Protein AF-A0A532B6G6-F1 (afdb_monomer)

pLDDT: mean 81.28, std 18.42, range [38.75, 97.19]

Secondary structure (DSSP, 8-state):
-HHHHH---HHHHHHHHHTTSS--EEETTTEEE--GGGEETTEEPTTHHHHHHH---HHHHHHHHTS--GGGTT--HHHHHHTT-HHHHHHHHHHHHHHHHHTTS----SSSSSSS--------------

Sequence (130 aa):
FLQENLGISRSTLHRWQRSGTVVALRTGGRKHVFPLAQFIDGRPAPGIKEVSSAMPDPRRAWSWLIGPAPGLAGRIPIEMLKQDLVAEVVLAAQNAAMAKLARFSPPTLEVYSKKEHVKGMRSDSDQFSG

Solvent-accessible surface area (backbone atoms only — not comparable to full-atom values): 7915 Å² total; per-residue (Å²): 105,61,47,80,78,44,68,39,48,71,68,55,53,54,52,34,44,75,67,35,40,43,67,57,40,79,44,91,84,92,46,72,45,67,68,68,82,51,47,54,99,58,36,59,35,60,52,38,34,59,33,34,67,49,31,76,52,44,67,59,35,50,55,50,33,76,26,66,30,77,79,55,83,50,40,40,40,46,62,36,22,71,69,68,43,30,70,63,46,39,52,34,37,43,52,57,42,50,56,52,53,55,75,75,44,81,86,86,71,77,82,84,77,83,78,87,84,88,84,84,87,82,90,82,88,82,81,90,85,135

Radius of gyration: 26.45 Å; Cα contacts (8 Å, |Δi|>4): 129; chains: 1; bounding box: 94×34×60 Å

Foldseek 3Di:
DLCVPQVQDPVNVVVCVVLQLFQWDDDPDPDTDGDPLQDDSNGGQPQSSLLCVLPVPSVVSVCQQQFQQVQLVGDRNSVCSVVVVNVSSSVSSNVVSVVVVPVVDDDPPPPPPPDDDDDDDDDDDDDDDD

Mean predicted aligned error: 11.4 Å

Nearest PDB structures (foldseek):
  2kfs-assembly1_A  TM=7.631E-01  e=1.686E-02  Mycobacterium tuberculosis H37Rv
  8gug-assembly1_B-2  TM=4.622E-01  e=4.863E-01  Vibrio parahaemolyticus RIMD 2210633
  6fkg-assembly1_C  TM=4.767E-01  e=1.740E+00  Mycobacterium tuberculosis H37Rv

Structure (mmCIF, N/CA/C/O backbone):
data_AF-A0A532B6G6-F1
#
_entry.id   AF-A0A532B6G6-F1
#
loop_
_atom_site.group_PDB
_atom_site.id
_atom_site.type_symbol
_atom_site.label_atom_id
_atom_site.label_alt_id
_atom_site.label_comp_id
_atom_site.label_asym_id
_atom_site.label_entity_id
_atom_site.label_seq_id
_atom_site.pdbx_PDB_ins_code
_atom_site.Cartn_x
_atom_site.Cartn_y
_atom_site.Cartn_z
_atom_site.occupancy
_atom_site.B_iso_or_equiv
_atom_site.auth_seq_id
_atom_site.auth_comp_id
_atom_site.auth_asym_id
_atom_site.auth_atom_id
_atom_site.pdbx_PDB_model_num
ATOM 1 N N . PHE A 1 1 ? -19.389 6.101 7.056 1.00 62.34 1 PHE A N 1
ATOM 2 C CA . PHE A 1 1 ? -18.966 5.214 5.951 1.00 62.34 1 PHE A CA 1
ATOM 3 C C . PHE A 1 1 ? -17.883 4.198 6.345 1.00 62.34 1 PHE A C 1
ATOM 5 O O . PHE A 1 1 ? -18.226 3.043 6.510 1.00 62.34 1 PHE A O 1
ATOM 12 N N . LEU A 1 2 ? -16.596 4.554 6.532 1.00 72.38 2 LEU A N 1
ATOM 13 C CA . LEU A 1 2 ? -15.536 3.552 6.829 1.00 72.38 2 LEU A CA 1
ATOM 14 C C . LEU A 1 2 ? -15.730 2.804 8.160 1.00 72.38 2 LEU A C 1
ATOM 16 O O . LEU A 1 2 ? -15.518 1.598 8.229 1.00 72.38 2 LEU A O 1
ATOM 20 N N . GLN A 1 3 ? -16.163 3.517 9.200 1.00 71.94 3 GLN A N 1
ATOM 21 C CA . GLN A 1 3 ? -16.445 2.925 10.508 1.00 71.94 3 GLN A CA 1
ATOM 22 C C . GLN A 1 3 ? -17.675 2.006 10.478 1.00 71.94 3 GLN A C 1
ATOM 24 O O . GLN A 1 3 ? -17.662 0.962 11.113 1.00 71.94 3 GLN A O 1
ATOM 29 N N . GLU A 1 4 ? -18.708 2.379 9.724 1.00 62.22 4 GLU A N 1
ATOM 30 C CA . GLU A 1 4 ? -19.972 1.632 9.638 1.00 62.22 4 GLU A CA 1
ATOM 31 C C . GLU A 1 4 ? -19.854 0.393 8.741 1.00 62.22 4 GLU A C 1
ATOM 33 O O . GLU A 1 4 ? -20.433 -0.634 9.061 1.00 62.22 4 GLU A O 1
ATOM 38 N N . ASN A 1 5 ? -19.078 0.467 7.651 1.00 69.44 5 ASN A N 1
ATOM 39 C CA . ASN A 1 5 ? -19.015 -0.602 6.646 1.00 69.44 5 ASN A CA 1
ATOM 40 C C . ASN A 1 5 ? -17.816 -1.544 6.803 1.00 69.44 5 ASN A C 1
ATOM 42 O O . ASN A 1 5 ? -17.884 -2.685 6.368 1.00 69.44 5 ASN A O 1
ATOM 46 N N . LEU A 1 6 ? -16.704 -1.072 7.377 1.00 75.88 6 LEU A N 1
ATOM 47 C CA . LEU A 1 6 ? -15.468 -1.857 7.510 1.00 75.88 6 LEU A CA 1
ATOM 48 C C . LEU A 1 6 ? -14.997 -1.990 8.966 1.00 75.88 6 LEU A C 1
ATOM 50 O O . LEU A 1 6 ? -13.925 -2.536 9.212 1.00 75.88 6 LEU A O 1
ATOM 54 N N . GLY A 1 7 ? -15.737 -1.440 9.936 1.00 82.31 7 GLY A N 1
ATOM 55 C CA . GLY A 1 7 ? -15.345 -1.458 11.350 1.00 82.31 7 GLY A CA 1
ATOM 56 C C . GLY A 1 7 ? -14.078 -0.650 11.666 1.00 82.31 7 GLY A C 1
ATOM 57 O O . GLY A 1 7 ? -13.507 -0.785 12.748 1.00 82.31 7 GLY A O 1
ATOM 58 N N . ILE A 1 8 ? -13.607 0.200 10.744 1.00 85.56 8 ILE A N 1
ATOM 59 C CA . ILE A 1 8 ? -12.348 0.934 10.914 1.00 85.56 8 ILE A CA 1
ATOM 60 C C . ILE A 1 8 ? -12.612 2.250 11.646 1.00 85.56 8 ILE A C 1
ATOM 62 O O . ILE A 1 8 ? -13.216 3.180 11.105 1.00 85.56 8 ILE A O 1
ATOM 66 N N . SER A 1 9 ? -12.107 2.357 12.875 1.00 86.81 9 SER A N 1
ATOM 67 C CA . SER A 1 9 ? -12.206 3.594 13.650 1.00 86.81 9 SER A CA 1
ATOM 68 C C . SER A 1 9 ? -11.392 4.741 13.030 1.00 86.81 9 SER A C 1
ATOM 70 O O . SER A 1 9 ? -10.359 4.547 12.378 1.00 86.81 9 SER A O 1
ATOM 72 N N . ARG A 1 10 ? -11.810 5.983 13.300 1.00 86.12 10 ARG A N 1
ATOM 73 C CA . ARG A 1 10 ? -11.091 7.182 12.844 1.00 86.12 10 ARG A CA 1
ATOM 74 C C . ARG A 1 10 ? -9.674 7.283 13.422 1.00 86.12 10 ARG A C 1
ATOM 76 O O . ARG A 1 10 ? -8.768 7.729 12.721 1.00 86.12 10 ARG A O 1
ATOM 83 N N . SER A 1 11 ? -9.467 6.884 14.677 1.00 88.62 11 SER A N 1
ATOM 84 C CA . SER A 1 11 ? -8.139 6.886 15.307 1.00 88.62 11 SER A CA 1
ATOM 85 C C . SER A 1 11 ? -7.207 5.863 14.651 1.00 88.62 11 SER A C 1
ATOM 87 O O . SER A 1 11 ? -6.035 6.171 14.429 1.00 88.62 11 SER A O 1
ATOM 89 N N . THR A 1 12 ? -7.737 4.702 14.248 1.00 91.69 12 THR A N 1
ATOM 90 C CA . THR A 1 12 ? -7.005 3.691 13.472 1.00 91.69 12 THR A CA 1
ATOM 91 C C . THR A 1 12 ? -6.553 4.246 12.120 1.00 91.69 12 THR A C 1
ATOM 93 O O . THR A 1 12 ? -5.370 4.154 11.799 1.00 91.69 12 THR A O 1
ATOM 96 N N . LEU A 1 13 ? -7.449 4.900 11.367 1.00 90.19 13 LEU A N 1
ATOM 97 C CA . LEU A 1 13 ? -7.100 5.531 10.083 1.00 90.19 13 LEU A CA 1
ATOM 98 C C . LEU A 1 13 ? -5.997 6.582 10.238 1.00 90.19 13 LEU A C 1
ATOM 100 O O . LEU A 1 13 ? -5.030 6.578 9.482 1.00 90.19 13 LEU A O 1
ATOM 104 N N . HIS A 1 14 ? -6.097 7.450 11.249 1.00 89.69 14 HIS A N 1
ATOM 105 C CA . HIS A 1 14 ? -5.066 8.459 11.526 1.00 89.69 14 HIS A CA 1
ATOM 106 C C . HIS A 1 14 ? -3.722 7.847 11.919 1.00 89.69 14 HIS A C 1
ATOM 108 O O . HIS A 1 14 ? -2.671 8.378 11.556 1.00 89.69 14 HIS A O 1
ATOM 114 N N . ARG A 1 15 ? -3.731 6.741 12.671 1.00 93.19 15 ARG A N 1
ATOM 115 C CA . ARG A 1 15 ? -2.509 6.001 13.007 1.00 93.19 15 ARG A CA 1
ATOM 116 C C . ARG A 1 15 ? -1.868 5.426 11.746 1.00 93.19 15 ARG A C 1
ATOM 118 O O . ARG A 1 15 ? -0.678 5.642 11.541 1.00 93.19 15 ARG A O 1
ATOM 125 N N . TRP A 1 16 ? -2.647 4.752 10.903 1.00 94.12 16 TRP A N 1
ATOM 126 C CA . TRP A 1 16 ? -2.146 4.172 9.656 1.00 94.12 16 TRP A CA 1
ATOM 127 C C . TRP A 1 16 ? -1.670 5.225 8.660 1.00 94.12 16 TRP A C 1
ATOM 129 O O . TRP A 1 16 ? -0.674 5.006 7.977 1.00 94.12 16 TRP A O 1
ATOM 139 N N . GLN A 1 17 ? -2.334 6.381 8.599 1.00 92.12 17 GLN A N 1
ATOM 140 C CA . GLN A 1 17 ? -1.891 7.496 7.766 1.00 92.12 17 GLN A CA 1
ATOM 141 C C . GLN A 1 17 ? -0.506 7.976 8.200 1.00 92.12 17 GLN A C 1
ATOM 143 O O . GLN A 1 17 ? 0.380 8.139 7.367 1.00 92.12 17 GLN A O 1
ATOM 148 N N . ARG A 1 18 ? -0.300 8.177 9.510 1.00 90.81 18 ARG A N 1
ATOM 149 C CA . ARG A 1 18 ? 0.993 8.621 10.050 1.00 90.81 18 ARG A CA 1
ATOM 150 C C . ARG A 1 18 ? 2.116 7.612 9.819 1.00 90.81 18 ARG A C 1
ATOM 152 O O . ARG A 1 18 ? 3.260 8.026 9.692 1.00 90.81 18 ARG A O 1
ATOM 159 N N . SER A 1 19 ? 1.807 6.318 9.753 1.00 90.06 19 SER A N 1
ATOM 160 C CA . SER A 1 19 ? 2.789 5.269 9.452 1.00 90.06 19 SER A CA 1
ATOM 161 C C . SER A 1 19 ? 2.965 4.979 7.957 1.00 90.06 19 SER A C 1
ATOM 163 O O . SER A 1 19 ? 3.744 4.089 7.616 1.00 90.06 19 SER A O 1
ATOM 165 N N . GLY A 1 20 ? 2.238 5.679 7.076 1.00 90.00 20 GLY A N 1
ATOM 166 C CA . GLY A 1 20 ? 2.252 5.453 5.626 1.00 90.00 20 GLY A CA 1
ATOM 167 C C . GLY A 1 20 ? 1.599 4.140 5.187 1.00 90.00 20 GLY A C 1
ATOM 168 O O . GLY A 1 20 ? 1.736 3.741 4.041 1.00 90.00 20 GLY A O 1
ATOM 169 N N . THR A 1 21 ? 0.896 3.445 6.084 1.00 94.00 21 THR A N 1
ATOM 170 C CA . THR A 1 21 ? 0.282 2.132 5.811 1.00 94.00 21 THR A CA 1
ATOM 171 C C . THR A 1 21 ? -1.027 2.254 5.028 1.00 94.00 21 THR A C 1
ATOM 173 O O . THR A 1 21 ? -1.542 1.263 4.530 1.00 94.00 21 THR A O 1
ATOM 176 N N . VAL A 1 22 ? -1.560 3.470 4.904 1.00 94.56 22 VAL A N 1
ATOM 177 C CA . VAL A 1 22 ? -2.685 3.804 4.027 1.00 94.56 22 VAL A CA 1
ATOM 178 C C . VAL A 1 22 ? -2.366 5.063 3.239 1.00 94.56 22 VAL A C 1
ATOM 180 O O . VAL A 1 22 ? -1.723 5.987 3.742 1.00 94.56 22 VAL A O 1
ATOM 183 N N . VAL A 1 23 ? -2.895 5.135 2.026 1.00 93.31 23 VAL A N 1
ATOM 184 C CA . VAL A 1 23 ? -2.884 6.339 1.208 1.00 93.31 23 VAL A CA 1
ATOM 185 C C . VAL A 1 23 ? -4.087 7.202 1.580 1.00 93.31 23 VAL A C 1
ATOM 187 O O . VAL A 1 23 ? -5.244 6.787 1.462 1.00 93.31 23 VAL A O 1
ATOM 190 N N . ALA A 1 24 ? -3.803 8.426 2.022 1.00 93.12 24 ALA A N 1
ATOM 191 C CA . ALA A 1 24 ? -4.799 9.445 2.327 1.00 93.12 24 ALA A CA 1
ATOM 192 C C . ALA A 1 24 ? -4.717 10.568 1.290 1.00 93.12 24 ALA A C 1
ATOM 194 O O . ALA A 1 24 ? -3.681 11.214 1.133 1.00 93.12 24 ALA A O 1
ATOM 195 N N . LEU A 1 25 ? -5.821 10.825 0.593 1.00 91.94 25 LEU A N 1
ATOM 196 C CA . LEU A 1 25 ? -5.900 11.884 -0.406 1.00 91.94 25 LEU A CA 1
ATOM 197 C C . LEU A 1 25 ? -6.489 13.142 0.214 1.00 91.94 25 LEU A C 1
ATOM 199 O O . LEU A 1 25 ? -7.489 13.090 0.931 1.00 91.94 25 LEU A O 1
ATOM 203 N N . ARG A 1 26 ? -5.902 14.294 -0.097 1.00 89.06 26 ARG A N 1
ATOM 204 C CA . ARG A 1 26 ? -6.484 15.584 0.272 1.00 89.06 26 ARG A CA 1
ATOM 205 C C . ARG A 1 26 ? -7.652 15.881 -0.662 1.00 89.06 26 ARG A C 1
ATOM 207 O O . ARG A 1 26 ? -7.477 15.922 -1.877 1.00 89.06 26 ARG A O 1
ATOM 214 N N . THR A 1 27 ? -8.825 16.113 -0.089 1.00 82.06 27 THR A N 1
ATOM 215 C CA . THR A 1 27 ? -9.941 16.762 -0.786 1.00 82.06 27 THR A CA 1
ATOM 216 C C . THR A 1 27 ? -10.012 18.198 -0.277 1.00 82.06 27 THR A C 1
ATOM 218 O O . THR A 1 27 ? -9.735 18.412 0.903 1.00 82.06 27 THR A O 1
ATOM 221 N N . GLY A 1 28 ? -10.273 19.169 -1.160 1.00 73.31 28 GLY A N 1
ATOM 222 C CA . GLY A 1 28 ? -10.091 20.615 -0.939 1.00 73.31 28 GLY A CA 1
ATOM 223 C C . GLY A 1 28 ? -10.171 21.090 0.525 1.00 73.31 28 GLY A C 1
ATOM 224 O O . GLY A 1 28 ? -11.109 20.776 1.259 1.00 73.31 28 GLY A O 1
ATOM 225 N N . GLY A 1 29 ? -9.160 21.847 0.964 1.00 79.88 29 GLY A N 1
ATOM 226 C CA . GLY A 1 29 ? -9.007 22.294 2.353 1.00 79.88 29 GLY A CA 1
ATOM 227 C C . GLY A 1 29 ? -8.164 21.348 3.226 1.00 79.88 29 GLY A C 1
ATOM 228 O O . GLY A 1 29 ? -7.084 20.897 2.829 1.00 79.88 29 GLY A O 1
ATOM 229 N N . ARG A 1 30 ? -8.626 21.101 4.464 1.00 76.38 30 ARG A N 1
ATOM 230 C CA . ARG A 1 30 ? -7.947 20.276 5.495 1.00 76.38 30 ARG A CA 1
ATOM 231 C C . ARG A 1 30 ? -8.461 18.828 5.583 1.00 76.38 30 ARG A C 1
ATOM 233 O O . ARG A 1 30 ? -7.986 18.062 6.421 1.00 76.38 30 ARG A O 1
ATOM 240 N N . LYS A 1 31 ? -9.447 18.446 4.766 1.00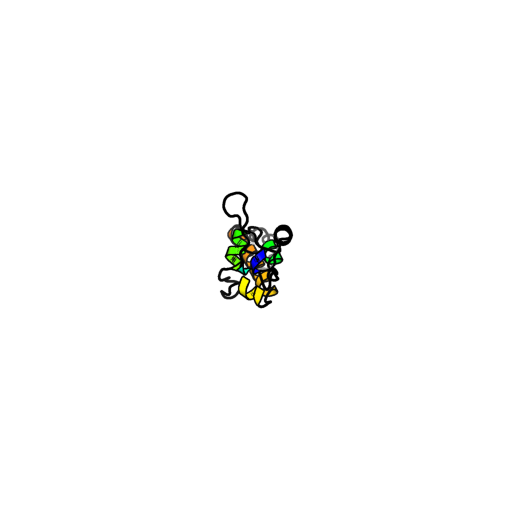 85.69 31 LYS A N 1
ATOM 241 C CA . LYS A 1 31 ? -10.080 17.122 4.838 1.00 85.69 31 LYS A CA 1
ATOM 242 C C . LYS A 1 31 ? -9.268 16.086 4.056 1.00 85.69 31 LYS A C 1
ATOM 244 O O . LYS A 1 31 ? -8.791 16.347 2.955 1.00 85.69 31 LYS A O 1
ATOM 249 N N . HIS A 1 32 ? -9.145 14.896 4.634 1.00 86.00 32 HIS A N 1
ATOM 250 C CA . HIS A 1 32 ? -8.571 13.731 3.968 1.00 86.00 32 HIS A CA 1
ATOM 251 C C . HIS A 1 32 ? -9.668 12.709 3.692 1.00 86.00 32 HIS A C 1
ATOM 253 O O . HIS A 1 32 ? -10.571 12.527 4.512 1.00 86.00 32 HIS A O 1
ATOM 259 N N . VAL A 1 33 ? -9.565 12.044 2.548 1.00 89.62 33 VAL A N 1
ATOM 260 C CA . VAL A 1 33 ? -10.365 10.873 2.195 1.00 89.62 33 VAL A CA 1
ATOM 261 C C . VAL A 1 33 ? -9.446 9.666 2.068 1.00 89.62 33 VAL A C 1
ATOM 263 O O . VAL A 1 33 ? -8.303 9.787 1.625 1.00 89.62 33 VAL A O 1
ATOM 266 N N . PHE A 1 34 ? -9.953 8.504 2.463 1.00 91.38 34 PHE A N 1
ATOM 267 C CA . PHE A 1 34 ? -9.240 7.235 2.384 1.00 91.38 34 PHE A CA 1
ATOM 268 C C . PHE A 1 34 ? -9.944 6.374 1.338 1.00 91.38 34 PHE A C 1
ATOM 270 O O . PHE A 1 34 ? -11.079 5.953 1.576 1.00 91.38 34 PHE A O 1
ATOM 277 N N . PRO A 1 35 ? -9.330 6.156 0.166 1.00 92.19 35 PRO A N 1
ATOM 278 C CA . PRO A 1 35 ? -9.930 5.321 -0.863 1.00 92.19 35 PRO A CA 1
ATOM 279 C C . PRO A 1 35 ? -10.188 3.894 -0.373 1.00 92.19 35 PRO A C 1
ATOM 281 O O . PRO A 1 35 ? -9.323 3.298 0.261 1.00 92.19 35 PRO A O 1
ATOM 284 N N . LEU A 1 36 ? -11.364 3.344 -0.682 1.00 91.69 36 LEU A N 1
ATOM 285 C CA . LEU A 1 36 ? -11.811 2.049 -0.153 1.00 91.69 36 LEU A CA 1
ATOM 286 C C . LEU A 1 36 ? -11.045 0.857 -0.724 1.00 91.69 36 LEU A C 1
ATOM 288 O O . LEU A 1 36 ? -10.804 -0.107 -0.009 1.00 91.69 36 LEU A O 1
ATOM 292 N N . ALA A 1 37 ? -10.627 0.934 -1.989 1.00 91.81 37 ALA A N 1
ATOM 293 C CA . ALA A 1 37 ? -10.007 -0.190 -2.691 1.00 91.81 37 ALA A CA 1
ATOM 294 C C . ALA A 1 37 ? -8.669 -0.647 -2.082 1.00 91.81 37 ALA A C 1
ATOM 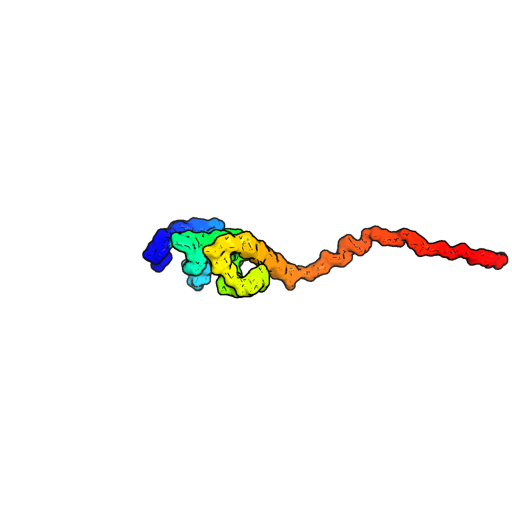296 O O . ALA A 1 37 ? -8.181 -1.715 -2.431 1.00 91.81 37 ALA A O 1
ATOM 297 N N . GLN A 1 38 ? -8.091 0.142 -1.172 1.00 93.81 38 GLN A N 1
ATOM 298 C CA . GLN A 1 38 ? -6.854 -0.187 -0.469 1.00 93.81 38 GLN A CA 1
ATOM 299 C C . GLN A 1 38 ? -7.056 -1.101 0.744 1.00 93.81 38 GLN A C 1
ATOM 301 O O . GLN A 1 38 ? -6.072 -1.458 1.381 1.00 93.81 38 GLN A O 1
ATOM 306 N N . PHE A 1 39 ? -8.302 -1.424 1.100 1.00 93.19 39 PHE A N 1
ATOM 307 C CA . PHE A 1 39 ? -8.620 -2.257 2.253 1.00 93.19 39 PHE A CA 1
ATOM 308 C C . PHE A 1 39 ? -9.103 -3.652 1.836 1.00 93.19 39 PHE A C 1
ATOM 310 O O . PHE A 1 39 ? -9.825 -3.795 0.850 1.00 93.19 39 PHE A O 1
ATOM 317 N N . ILE A 1 40 ? -8.727 -4.654 2.629 1.00 89.81 40 ILE A N 1
ATOM 318 C CA . ILE A 1 40 ? -9.150 -6.057 2.565 1.00 89.81 40 ILE A CA 1
ATOM 319 C C . ILE A 1 40 ? -9.640 -6.408 3.967 1.00 89.81 40 ILE A C 1
ATOM 321 O O . ILE A 1 40 ? -8.879 -6.266 4.925 1.00 89.81 40 ILE A O 1
ATOM 325 N N . ASP A 1 41 ? -10.916 -6.765 4.111 1.00 86.81 41 ASP A N 1
ATOM 326 C CA . ASP A 1 41 ? -11.522 -7.138 5.400 1.00 86.81 41 ASP A CA 1
ATOM 327 C C . ASP A 1 41 ? -11.222 -6.144 6.543 1.00 86.81 41 ASP A C 1
ATOM 329 O O . ASP A 1 41 ? -10.913 -6.504 7.679 1.00 86.81 41 ASP A O 1
ATOM 333 N N . GLY A 1 42 ? -11.251 -4.847 6.220 1.00 87.31 42 GLY A N 1
ATOM 334 C CA . GLY A 1 42 ? -11.000 -3.767 7.178 1.00 87.31 42 GLY A CA 1
ATOM 335 C C . GLY A 1 42 ? -9.523 -3.494 7.496 1.00 87.31 42 GLY A C 1
ATOM 336 O O . GLY A 1 42 ? -9.227 -2.633 8.327 1.00 87.31 42 GLY A O 1
ATOM 337 N N . ARG A 1 43 ? -8.574 -4.169 6.836 1.00 91.06 43 ARG A N 1
ATOM 338 C CA . ARG A 1 43 ? -7.125 -3.937 6.975 1.00 91.06 43 ARG A CA 1
ATOM 339 C C . ARG A 1 43 ? -6.532 -3.353 5.695 1.00 91.06 43 ARG A C 1
ATOM 341 O O . ARG A 1 43 ? -7.039 -3.647 4.620 1.00 91.06 43 ARG A O 1
ATOM 348 N N . PRO A 1 44 ? -5.482 -2.520 5.763 1.00 93.56 44 PRO A N 1
ATOM 349 C CA . PRO A 1 44 ? -4.796 -2.059 4.562 1.00 93.56 44 PRO A CA 1
ATOM 350 C C . PRO A 1 44 ? -4.182 -3.245 3.818 1.00 93.56 44 PRO A C 1
ATOM 352 O O . PRO A 1 44 ? -3.647 -4.150 4.461 1.00 93.56 44 PRO A O 1
ATOM 355 N N . ALA A 1 45 ? -4.234 -3.225 2.488 1.00 94.81 45 ALA A N 1
ATOM 356 C CA . ALA A 1 45 ? -3.563 -4.220 1.669 1.00 94.81 45 ALA A CA 1
ATOM 357 C C . ALA A 1 45 ? -2.057 -4.229 1.999 1.00 94.81 45 ALA A C 1
ATOM 359 O O . ALA A 1 45 ? -1.459 -3.159 2.200 1.00 94.81 45 ALA A O 1
ATOM 360 N N . PRO A 1 46 ? -1.434 -5.416 2.086 1.00 94.12 46 PRO A N 1
ATOM 361 C CA . PRO A 1 46 ? -0.008 -5.516 2.361 1.00 94.12 46 PRO A CA 1
ATOM 362 C C . PRO A 1 46 ? 0.791 -4.800 1.261 1.00 94.12 46 PRO A C 1
ATOM 364 O O . PRO A 1 46 ? 0.313 -4.640 0.142 1.00 94.12 46 PRO A O 1
ATOM 367 N N . GLY A 1 47 ? 1.986 -4.295 1.572 1.00 94.25 47 GLY A N 1
ATOM 368 C CA . GLY A 1 47 ? 2.832 -3.606 0.586 1.00 94.25 47 GLY A CA 1
ATOM 369 C C . GLY A 1 47 ? 2.537 -2.116 0.362 1.00 94.25 47 GLY A C 1
ATOM 370 O O . GLY A 1 47 ? 3.363 -1.411 -0.221 1.00 94.25 47 GLY A O 1
ATOM 371 N N . ILE A 1 48 ? 1.393 -1.585 0.825 1.00 95.00 48 ILE A N 1
ATOM 372 C CA . ILE A 1 48 ? 1.056 -0.155 0.644 1.00 95.00 48 ILE A CA 1
ATOM 373 C C . ILE A 1 48 ? 2.108 0.756 1.281 1.00 95.00 48 ILE A C 1
ATOM 375 O O . ILE A 1 48 ? 2.411 1.821 0.735 1.00 95.00 48 ILE A O 1
ATOM 379 N N . LYS A 1 49 ? 2.666 0.355 2.427 1.00 95.69 49 LYS A N 1
ATOM 380 C CA . LYS A 1 49 ? 3.666 1.148 3.143 1.00 95.69 49 LYS A CA 1
ATOM 381 C C . LYS A 1 49 ? 4.924 1.324 2.301 1.00 95.69 49 LYS A C 1
ATOM 383 O O . LYS A 1 49 ? 5.402 2.439 2.138 1.00 95.69 49 LYS A O 1
ATOM 388 N N . GLU A 1 50 ? 5.411 0.238 1.726 1.00 96.19 50 GLU A N 1
ATOM 389 C CA . GLU A 1 50 ? 6.601 0.175 0.890 1.00 96.19 50 GLU A CA 1
ATOM 390 C C . GLU A 1 50 ? 6.403 0.975 -0.404 1.00 96.19 50 GLU A C 1
ATOM 392 O O . GLU A 1 50 ? 7.269 1.765 -0.783 1.00 96.19 50 GLU A O 1
ATOM 397 N N . VAL A 1 51 ? 5.230 0.852 -1.039 1.00 95.31 51 VAL A N 1
ATOM 398 C CA . VAL A 1 51 ? 4.868 1.662 -2.214 1.00 95.31 51 VAL A CA 1
ATOM 399 C C . VAL A 1 51 ? 4.797 3.149 -1.857 1.00 95.31 51 VAL A C 1
ATOM 401 O O . VAL A 1 51 ? 5.319 3.982 -2.597 1.00 95.31 51 VAL A O 1
ATOM 404 N N . SER A 1 52 ? 4.203 3.495 -0.713 1.00 94.62 52 SER A N 1
ATOM 405 C CA . SER A 1 52 ? 4.108 4.884 -0.239 1.00 94.62 52 SER A CA 1
ATOM 406 C C . SER A 1 52 ? 5.478 5.463 0.123 1.00 94.62 52 SER A C 1
ATOM 408 O O . SER A 1 52 ? 5.721 6.646 -0.094 1.00 94.62 52 SER A O 1
ATOM 410 N N . SER A 1 53 ? 6.403 4.640 0.622 1.00 94.38 53 SER A N 1
ATOM 411 C CA . SER A 1 53 ? 7.800 5.033 0.830 1.00 94.38 53 SER A CA 1
ATOM 412 C C . SER A 1 53 ? 8.539 5.266 -0.491 1.00 94.38 53 SER A C 1
ATOM 414 O O . SER A 1 53 ? 9.286 6.235 -0.600 1.00 94.38 53 SER A O 1
ATOM 416 N N . ALA A 1 54 ? 8.308 4.431 -1.510 1.00 93.75 54 ALA A N 1
ATOM 417 C CA . ALA A 1 54 ? 8.891 4.613 -2.842 1.00 93.75 54 ALA A CA 1
ATOM 418 C C . ALA A 1 54 ? 8.285 5.812 -3.601 1.00 93.75 54 ALA A C 1
ATOM 420 O O . ALA A 1 54 ? 8.951 6.438 -4.428 1.00 93.75 54 ALA A O 1
ATOM 421 N N . MET A 1 55 ? 7.021 6.150 -3.328 1.00 93.19 55 MET A N 1
ATOM 422 C CA . MET A 1 55 ? 6.295 7.262 -3.943 1.00 93.19 55 MET A CA 1
ATOM 423 C C . MET A 1 55 ? 5.686 8.182 -2.871 1.00 93.19 55 MET A C 1
ATOM 425 O O . MET A 1 55 ? 4.486 8.105 -2.618 1.00 93.19 55 MET A O 1
ATOM 429 N N . PRO A 1 56 ? 6.475 9.106 -2.283 1.00 91.06 56 PRO A N 1
ATOM 430 C CA . PRO A 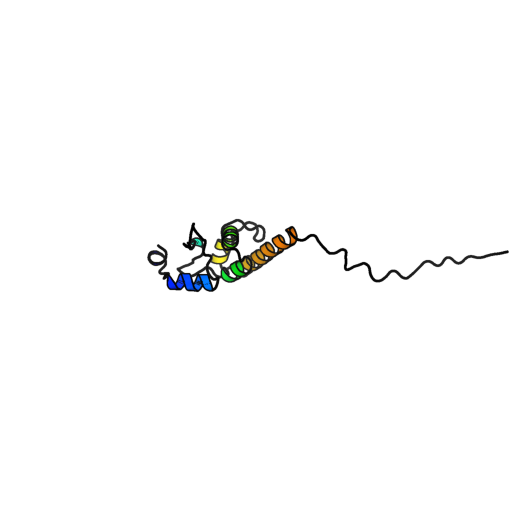1 56 ? 6.030 9.916 -1.144 1.00 91.06 56 PRO A CA 1
ATOM 431 C C . PRO A 1 56 ? 4.831 10.835 -1.412 1.00 91.06 56 PRO A C 1
ATOM 433 O O . PRO A 1 56 ? 4.174 11.266 -0.468 1.00 91.06 56 PRO A O 1
ATOM 436 N N . ASP A 1 57 ? 4.541 11.162 -2.677 1.00 92.56 57 ASP A N 1
ATOM 437 C CA . ASP A 1 57 ? 3.350 11.936 -3.040 1.00 92.56 57 ASP A CA 1
ATOM 438 C C . ASP A 1 57 ? 2.093 11.038 -3.040 1.00 92.56 57 ASP A C 1
ATOM 440 O O . ASP A 1 57 ? 1.973 10.170 -3.912 1.00 92.56 57 ASP A O 1
ATOM 444 N N . PRO A 1 58 ? 1.113 11.253 -2.133 1.00 92.62 58 PRO A N 1
ATOM 445 C CA . PRO A 1 58 ? -0.037 10.358 -1.986 1.00 92.62 58 PRO A CA 1
ATOM 446 C C . PRO A 1 58 ? -0.913 10.279 -3.237 1.00 92.62 58 PRO A C 1
ATOM 448 O O . PRO A 1 58 ? -1.462 9.223 -3.550 1.00 92.62 58 PRO A O 1
ATOM 451 N N . ARG A 1 59 ? -1.050 11.390 -3.974 1.00 93.25 59 ARG A N 1
ATOM 452 C CA . ARG A 1 59 ? -1.860 11.430 -5.199 1.00 93.25 59 ARG A CA 1
ATOM 453 C C . ARG A 1 59 ? -1.216 10.585 -6.294 1.00 93.25 59 ARG A C 1
ATOM 455 O O . ARG A 1 59 ? -1.915 9.826 -6.962 1.00 93.25 59 ARG A O 1
ATOM 462 N N . ARG A 1 60 ? 0.102 10.688 -6.458 1.00 93.75 60 ARG A N 1
ATOM 463 C CA . ARG A 1 60 ? 0.881 9.869 -7.387 1.00 93.75 60 ARG A CA 1
ATOM 464 C C . ARG A 1 60 ? 0.882 8.398 -6.992 1.00 93.75 60 ARG A C 1
ATOM 466 O O . ARG A 1 60 ? 0.627 7.572 -7.862 1.00 93.75 60 ARG A O 1
ATOM 473 N N . ALA A 1 61 ? 1.133 8.079 -5.721 1.00 95.50 61 ALA A N 1
ATOM 474 C CA . ALA A 1 61 ? 1.086 6.704 -5.226 1.00 95.50 61 ALA A CA 1
ATOM 475 C C . ALA A 1 61 ? -0.278 6.070 -5.519 1.00 95.50 61 ALA A C 1
ATOM 477 O O . ALA A 1 61 ? -0.350 4.997 -6.112 1.00 95.50 61 ALA A O 1
ATOM 478 N N . TRP A 1 62 ? -1.364 6.784 -5.203 1.00 96.25 62 TRP A N 1
ATOM 479 C CA . TRP A 1 62 ? -2.716 6.315 -5.486 1.00 96.25 62 TRP A CA 1
ATOM 480 C C . TRP A 1 62 ? -2.969 6.108 -6.975 1.00 96.25 62 TRP A C 1
ATOM 482 O O . TRP A 1 62 ? -3.436 5.047 -7.371 1.00 96.25 62 TRP A O 1
ATOM 492 N N . SER A 1 63 ? -2.633 7.100 -7.805 1.00 95.38 63 SER A N 1
ATOM 493 C CA . SER A 1 63 ? -2.828 7.022 -9.254 1.00 95.38 63 SER A CA 1
ATOM 494 C C . SER A 1 63 ? -2.073 5.853 -9.884 1.00 95.38 63 SER A C 1
ATOM 496 O O . SER A 1 63 ? -2.557 5.291 -10.860 1.00 95.38 63 SER A O 1
ATOM 498 N N . TRP A 1 64 ? -0.899 5.506 -9.352 1.00 95.88 64 TRP A N 1
ATOM 499 C CA . TRP A 1 64 ? -0.140 4.343 -9.798 1.00 95.88 64 TRP A CA 1
ATOM 500 C C . TRP A 1 64 ? -0.787 3.035 -9.328 1.00 95.88 64 TRP A C 1
ATOM 502 O O . TRP A 1 64 ? -0.933 2.121 -10.128 1.00 95.88 64 TRP A O 1
ATOM 512 N N . LEU A 1 65 ? -1.246 2.967 -8.072 1.00 96.56 65 LEU A N 1
ATOM 513 C CA . LEU A 1 65 ? -1.881 1.775 -7.495 1.00 96.56 65 LEU A CA 1
ATOM 514 C C . LEU A 1 65 ? -3.163 1.345 -8.223 1.00 96.56 65 LEU A C 1
ATOM 516 O O . LEU A 1 65 ? -3.414 0.148 -8.341 1.00 96.56 65 LEU A O 1
ATOM 520 N N . ILE A 1 66 ? -3.971 2.300 -8.691 1.00 96.44 66 ILE A N 1
ATOM 521 C CA . ILE A 1 66 ? -5.249 2.021 -9.373 1.00 96.44 66 ILE A CA 1
AT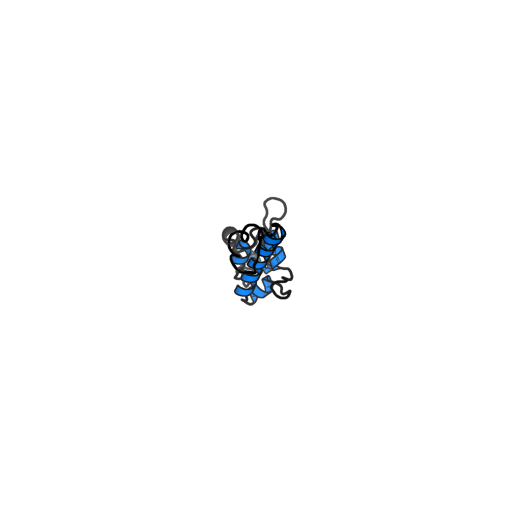OM 522 C C . ILE A 1 66 ? -5.142 1.970 -10.901 1.00 96.44 66 ILE A C 1
ATOM 524 O O . ILE A 1 66 ? -6.142 1.723 -11.571 1.00 96.44 66 ILE A O 1
ATOM 528 N N . GLY A 1 67 ? -3.965 2.259 -11.457 1.00 94.69 67 GLY A N 1
ATOM 529 C CA . GLY A 1 67 ? -3.735 2.315 -12.897 1.00 94.69 67 GLY A CA 1
ATOM 530 C C . GLY A 1 67 ? -2.945 1.107 -13.410 1.00 94.69 67 GLY A C 1
ATOM 531 O O . GLY A 1 67 ? -2.208 0.490 -12.642 1.00 94.69 67 GLY A O 1
ATOM 532 N N . PRO A 1 68 ? -3.036 0.783 -14.711 1.00 94.25 68 PRO A N 1
ATOM 533 C CA . PRO A 1 68 ? -2.143 -0.183 -15.344 1.00 94.25 68 PRO A CA 1
ATOM 534 C C . PRO A 1 68 ? -0.675 0.225 -15.166 1.00 94.25 68 PRO A C 1
ATOM 536 O O . PRO A 1 68 ? -0.272 1.319 -15.572 1.00 94.25 68 PRO A O 1
ATOM 539 N N . ALA A 1 69 ? 0.141 -0.650 -14.576 1.00 92.12 69 ALA A N 1
ATOM 540 C CA . ALA A 1 69 ? 1.560 -0.385 -14.368 1.00 92.12 69 ALA A CA 1
ATOM 541 C C . ALA A 1 69 ? 2.412 -1.082 -15.450 1.00 92.12 69 ALA A C 1
ATOM 543 O O . ALA A 1 69 ? 2.407 -2.314 -15.527 1.00 92.12 69 ALA A O 1
ATOM 544 N N . PRO A 1 70 ? 3.209 -0.342 -16.253 1.00 88.62 70 PRO A N 1
ATOM 545 C CA . PRO A 1 70 ? 4.064 -0.944 -17.283 1.00 88.62 70 PRO A CA 1
ATOM 546 C C . PRO A 1 70 ? 5.042 -1.991 -16.731 1.00 88.62 70 PRO A C 1
ATOM 548 O O . PRO A 1 70 ? 5.247 -3.031 -17.344 1.00 88.62 70 PRO A O 1
ATOM 551 N N . GLY A 1 71 ? 5.584 -1.758 -15.530 1.00 89.38 71 GLY A N 1
ATOM 552 C CA . GLY A 1 71 ? 6.481 -2.696 -14.844 1.00 89.38 71 GLY A CA 1
ATOM 553 C C . GLY A 1 71 ? 5.809 -3.966 -14.306 1.00 89.38 71 GLY A C 1
ATOM 554 O O . GLY A 1 71 ? 6.503 -4.822 -13.778 1.00 89.38 71 GLY A O 1
ATOM 555 N N . LEU A 1 72 ? 4.483 -4.091 -14.427 1.00 93.88 72 LEU A N 1
ATOM 556 C CA . LEU A 1 72 ? 3.698 -5.253 -13.994 1.00 93.88 72 LEU A CA 1
ATOM 557 C C . LEU A 1 72 ? 2.917 -5.879 -15.160 1.00 93.88 72 LEU A C 1
ATOM 559 O O . LEU A 1 72 ? 1.860 -6.471 -14.947 1.00 93.88 72 LEU A O 1
ATOM 563 N N . ALA A 1 73 ? 3.410 -5.721 -16.394 1.00 92.00 73 ALA A N 1
ATOM 564 C CA . ALA A 1 73 ? 2.740 -6.171 -17.618 1.00 92.00 73 ALA A CA 1
ATOM 565 C C . ALA A 1 73 ? 1.323 -5.581 -17.791 1.00 92.00 73 ALA A C 1
ATOM 567 O O . ALA A 1 73 ? 0.408 -6.247 -18.263 1.00 92.00 73 ALA A O 1
ATOM 568 N N . GLY A 1 74 ? 1.121 -4.329 -17.364 1.00 93.25 74 GLY A N 1
ATOM 569 C CA . GLY A 1 74 ? -0.174 -3.647 -17.453 1.00 93.25 74 GLY A CA 1
ATOM 570 C C . GLY A 1 74 ? -1.187 -4.062 -16.381 1.00 93.25 74 GLY A C 1
ATOM 571 O O . GLY A 1 74 ? -2.307 -3.555 -16.385 1.00 93.25 74 GLY A O 1
ATOM 572 N N . ARG A 1 75 ? -0.811 -4.934 -15.436 1.00 96.12 75 ARG A N 1
ATOM 573 C CA . ARG A 1 75 ? -1.661 -5.274 -14.287 1.00 96.12 75 ARG A CA 1
ATOM 574 C C . ARG A 1 75 ? -1.851 -4.069 -13.363 1.00 96.12 75 ARG A C 1
ATOM 576 O O . ARG A 1 75 ? -1.024 -3.154 -13.322 1.00 96.12 75 ARG A O 1
ATOM 583 N N . ILE A 1 76 ? -2.956 -4.094 -12.619 1.00 97.19 76 ILE A N 1
ATOM 584 C CA . ILE A 1 76 ? -3.310 -3.066 -11.638 1.00 97.19 76 ILE A CA 1
ATOM 585 C C . ILE A 1 76 ? -2.649 -3.430 -10.296 1.00 97.19 76 ILE A C 1
ATOM 587 O O . ILE A 1 76 ? -2.996 -4.469 -9.723 1.00 97.19 76 ILE A O 1
ATOM 591 N N . PRO A 1 77 ? -1.728 -2.604 -9.763 1.00 97.12 77 PRO A N 1
ATOM 592 C CA . PRO A 1 77 ? -0.977 -2.950 -8.560 1.00 97.12 77 PRO A CA 1
ATOM 593 C C . PRO A 1 77 ? -1.847 -3.236 -7.334 1.00 97.12 77 PRO A C 1
ATOM 595 O O . PRO A 1 77 ? -1.545 -4.158 -6.587 1.00 97.12 77 PRO A O 1
ATOM 598 N N . ILE A 1 78 ? -2.935 -2.485 -7.116 1.00 96.25 78 ILE A N 1
ATOM 599 C CA . ILE A 1 78 ? -3.784 -2.681 -5.931 1.00 96.25 78 ILE A CA 1
ATOM 600 C C . ILE A 1 78 ? -4.479 -4.044 -5.926 1.00 96.25 78 ILE A C 1
ATOM 602 O O . ILE A 1 78 ? -4.648 -4.634 -4.866 1.00 96.25 78 ILE A O 1
ATOM 606 N N . GLU A 1 79 ? -4.824 -4.574 -7.100 1.00 96.19 79 GLU A N 1
ATOM 607 C CA . GLU A 1 79 ? -5.404 -5.912 -7.225 1.00 96.19 79 GLU A CA 1
ATOM 608 C C . GLU A 1 79 ? -4.343 -6.994 -7.018 1.00 96.19 79 GLU A C 1
ATOM 610 O O . GLU A 1 79 ? -4.609 -8.002 -6.372 1.00 96.19 79 GLU A O 1
ATOM 615 N N . MET A 1 80 ? -3.110 -6.751 -7.469 1.00 97.00 80 MET A N 1
ATOM 616 C CA . MET A 1 80 ? -1.981 -7.639 -7.185 1.00 97.00 80 MET A CA 1
ATOM 617 C C . MET A 1 80 ? -1.638 -7.693 -5.690 1.00 97.00 80 MET A C 1
ATOM 619 O O . MET A 1 80 ? -1.396 -8.775 -5.165 1.00 97.00 80 MET A O 1
ATOM 623 N N . LEU A 1 81 ? -1.678 -6.559 -4.978 1.00 96.06 81 LEU A N 1
ATOM 624 C CA . LEU A 1 81 ? -1.478 -6.537 -3.522 1.00 96.06 81 LEU A CA 1
ATOM 625 C C . LEU A 1 81 ? -2.552 -7.342 -2.780 1.00 96.06 81 LEU A C 1
ATOM 627 O O . LEU A 1 81 ? -2.251 -7.988 -1.781 1.00 96.06 81 LEU A O 1
ATOM 631 N N . LYS A 1 82 ? -3.795 -7.342 -3.276 1.00 93.88 82 LYS A N 1
ATOM 632 C CA . LYS A 1 82 ? -4.875 -8.174 -2.720 1.00 93.88 82 LYS A CA 1
ATOM 633 C C . LYS A 1 82 ? -4.685 -9.668 -2.970 1.00 93.88 82 LYS A C 1
ATOM 635 O O . LYS A 1 82 ? -5.237 -10.472 -2.231 1.00 93.88 82 LYS A O 1
ATOM 640 N N . GLN A 1 83 ? -3.909 -10.025 -3.988 1.00 94.81 83 GLN A N 1
ATOM 641 C CA . GLN A 1 83 ? -3.529 -11.401 -4.321 1.00 94.81 83 GLN A CA 1
ATOM 642 C C . GLN A 1 83 ? -2.209 -11.818 -3.654 1.00 94.81 83 GLN A C 1
ATOM 644 O O . GLN A 1 83 ? -1.630 -12.828 -4.035 1.00 94.81 83 GLN A O 1
ATOM 649 N N . ASP A 1 84 ? -1.720 -11.030 -2.690 1.00 93.38 84 ASP A N 1
ATOM 650 C CA . ASP A 1 84 ? -0.468 -11.264 -1.961 1.00 93.38 84 ASP A CA 1
ATOM 651 C C . ASP A 1 84 ? 0.811 -11.192 -2.827 1.00 93.38 84 ASP A C 1
ATOM 653 O O . ASP A 1 84 ? 1.904 -11.556 -2.399 1.00 93.38 84 ASP A O 1
ATOM 657 N N . LEU A 1 85 ? 0.725 -10.617 -4.034 1.00 95.88 85 LEU A N 1
ATOM 658 C CA . LEU A 1 85 ? 1.865 -10.404 -4.943 1.00 95.88 85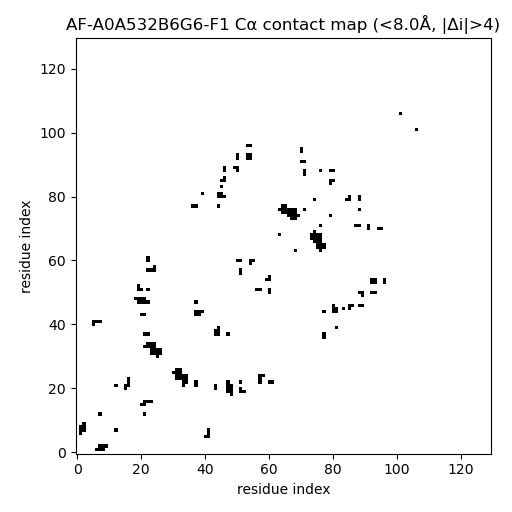 LEU A CA 1
ATOM 659 C C . LEU A 1 85 ? 2.679 -9.153 -4.558 1.00 95.88 85 LEU A C 1
ATOM 661 O O . L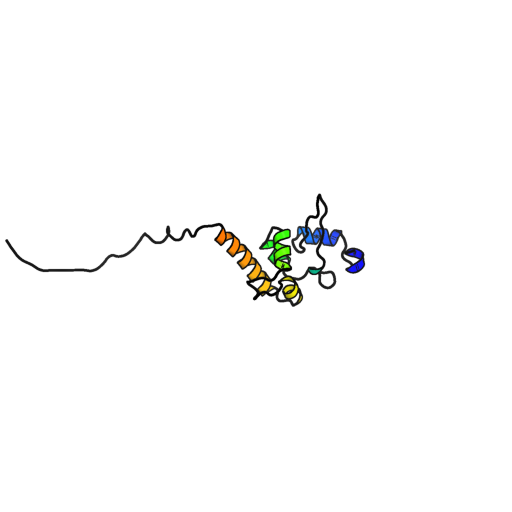EU A 1 85 ? 2.983 -8.283 -5.379 1.00 95.88 85 LEU A O 1
ATOM 665 N N . VAL A 1 86 ? 3.014 -9.035 -3.273 1.00 96.38 86 VAL A N 1
ATOM 666 C CA . VAL A 1 86 ? 3.600 -7.828 -2.673 1.00 96.38 86 VAL A CA 1
ATOM 667 C C . VAL A 1 86 ? 4.97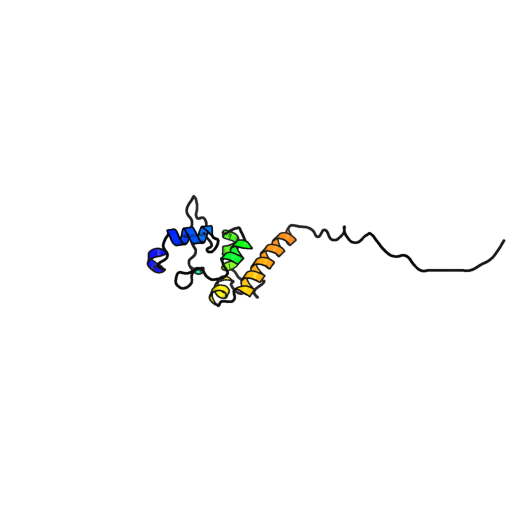9 -7.514 -3.248 1.00 96.38 86 VAL A C 1
ATOM 669 O O . VAL A 1 86 ? 5.244 -6.373 -3.626 1.00 96.38 86 VAL A O 1
ATOM 672 N N . ALA A 1 87 ? 5.857 -8.515 -3.339 1.00 96.44 87 ALA A N 1
ATOM 673 C CA . ALA A 1 87 ? 7.245 -8.319 -3.759 1.00 96.44 87 ALA A CA 1
ATOM 674 C C . ALA A 1 87 ? 7.346 -7.731 -5.178 1.00 96.44 87 ALA A C 1
ATOM 676 O O . ALA A 1 87 ? 8.106 -6.791 -5.415 1.00 96.44 87 ALA A O 1
ATOM 677 N N . GLU A 1 88 ? 6.526 -8.239 -6.099 1.00 96.56 88 GLU A N 1
ATOM 678 C CA . GLU A 1 88 ? 6.457 -7.783 -7.490 1.00 96.56 88 GLU A CA 1
ATOM 679 C C . GLU A 1 88 ? 6.022 -6.320 -7.570 1.00 96.56 88 GLU A C 1
ATOM 681 O O . GLU A 1 88 ? 6.651 -5.505 -8.250 1.00 96.56 88 GLU A O 1
ATOM 686 N N . VAL A 1 89 ? 4.968 -5.969 -6.828 1.00 97.00 89 VAL A N 1
ATOM 687 C CA . VAL A 1 89 ? 4.436 -4.605 -6.784 1.00 97.00 89 VAL A CA 1
ATOM 688 C C . VAL A 1 89 ? 5.457 -3.636 -6.189 1.00 97.00 89 VAL A C 1
ATOM 690 O O . VAL A 1 89 ? 5.678 -2.564 -6.754 1.00 97.00 89 VAL A O 1
ATOM 693 N N . VAL A 1 90 ? 6.107 -3.996 -5.081 1.00 96.50 90 VAL A N 1
ATOM 694 C CA . VAL A 1 90 ? 7.099 -3.134 -4.420 1.00 96.50 90 VAL A CA 1
ATOM 695 C C . VAL A 1 90 ? 8.307 -2.893 -5.323 1.00 96.50 90 VAL A C 1
ATOM 697 O O . VAL A 1 90 ? 8.723 -1.744 -5.490 1.00 96.50 90 VAL A O 1
ATOM 700 N N . LEU A 1 91 ? 8.827 -3.941 -5.966 1.00 96.06 91 LEU A N 1
ATOM 701 C CA . LEU A 1 91 ? 9.932 -3.815 -6.916 1.00 96.06 91 LEU A CA 1
ATOM 702 C C . LEU A 1 91 ? 9.551 -2.912 -8.100 1.00 96.06 91 LEU A C 1
ATOM 704 O O . LEU A 1 91 ? 10.295 -1.999 -8.466 1.00 96.06 91 LEU A O 1
ATOM 708 N N . ALA A 1 92 ? 8.361 -3.108 -8.673 1.00 96.00 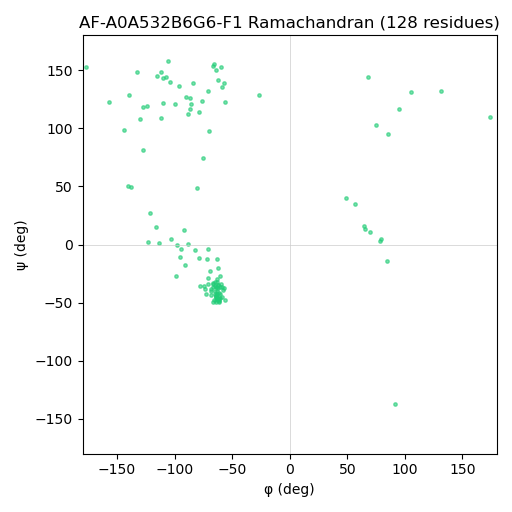92 ALA A N 1
ATOM 709 C CA . ALA A 1 92 ? 7.876 -2.273 -9.766 1.00 96.00 92 ALA A CA 1
ATOM 710 C C . ALA A 1 92 ? 7.683 -0.805 -9.347 1.00 96.00 92 ALA A C 1
ATOM 712 O O . ALA A 1 92 ? 7.983 0.099 -10.131 1.00 96.00 92 ALA A O 1
ATOM 713 N N . ALA A 1 93 ? 7.230 -0.549 -8.116 1.00 95.62 93 ALA A N 1
ATOM 714 C CA . ALA A 1 93 ? 7.076 0.800 -7.580 1.00 95.62 93 ALA A CA 1
ATOM 715 C C . ALA A 1 93 ? 8.429 1.520 -7.452 1.00 95.62 93 ALA A C 1
ATOM 717 O O . ALA A 1 93 ? 8.555 2.674 -7.871 1.00 95.62 93 ALA A O 1
ATOM 718 N N . GLN A 1 94 ? 9.451 0.832 -6.934 1.00 94.69 94 GLN A N 1
ATOM 719 C CA . GLN A 1 94 ? 10.817 1.358 -6.832 1.00 94.69 94 GLN A CA 1
ATOM 720 C C . GLN A 1 94 ? 11.396 1.677 -8.217 1.00 94.69 94 GLN A C 1
ATOM 722 O O . GLN A 1 94 ? 11.883 2.786 -8.446 1.00 94.69 94 GLN A O 1
ATOM 727 N N . ASN A 1 95 ? 11.245 0.763 -9.180 1.00 93.62 95 ASN A N 1
ATOM 728 C CA . ASN A 1 95 ? 11.680 0.981 -10.561 1.00 93.62 95 ASN A CA 1
ATOM 729 C C . ASN A 1 95 ? 10.954 2.165 -11.217 1.00 93.62 95 ASN A C 1
ATOM 731 O O . ASN A 1 95 ? 11.575 2.996 -11.882 1.00 93.62 95 ASN A O 1
ATOM 735 N N . ALA A 1 96 ? 9.645 2.302 -10.996 1.00 90.50 96 ALA A N 1
ATOM 736 C CA . ALA A 1 96 ? 8.865 3.425 -11.508 1.00 90.50 96 ALA A CA 1
ATOM 737 C C . ALA A 1 96 ? 9.270 4.770 -10.872 1.00 90.50 96 ALA A C 1
ATOM 739 O O . ALA A 1 96 ? 9.230 5.811 -11.543 1.00 90.50 96 ALA A O 1
ATOM 740 N N . ALA A 1 97 ? 9.668 4.767 -9.597 1.00 89.38 97 ALA A N 1
ATOM 741 C CA . ALA A 1 97 ? 10.220 5.937 -8.922 1.00 89.38 97 ALA A CA 1
ATOM 742 C C . ALA A 1 97 ? 11.580 6.334 -9.524 1.00 89.38 97 ALA A C 1
ATOM 744 O O . ALA A 1 97 ? 11.741 7.484 -9.944 1.00 89.38 97 ALA A O 1
ATOM 745 N N . MET A 1 98 ? 12.495 5.370 -9.674 1.00 86.31 98 MET A N 1
ATOM 746 C CA . MET A 1 98 ? 13.835 5.561 -10.245 1.00 86.31 98 MET A CA 1
ATOM 747 C C . MET A 1 98 ? 13.807 6.017 -11.705 1.00 86.31 98 MET A C 1
ATOM 749 O O . MET A 1 98 ? 14.464 6.992 -12.065 1.00 86.31 98 MET A O 1
ATOM 753 N N . ALA A 1 99 ? 12.983 5.391 -12.547 1.00 82.44 99 ALA A N 1
ATOM 754 C CA . ALA A 1 99 ? 12.850 5.772 -13.952 1.00 82.44 99 ALA A CA 1
ATOM 755 C C . ALA A 1 99 ? 12.371 7.224 -14.121 1.00 82.44 99 ALA A C 1
ATOM 757 O O . ALA A 1 99 ? 12.654 7.865 -15.130 1.00 82.44 99 ALA A O 1
ATOM 758 N N . LYS A 1 100 ? 11.636 7.774 -13.142 1.00 72.81 100 LYS A N 1
ATOM 759 C CA . LYS A 1 100 ? 11.260 9.191 -13.165 1.00 72.81 100 LYS A CA 1
ATOM 760 C C . LYS A 1 100 ? 12.453 10.096 -12.850 1.00 72.81 100 LYS A C 1
ATOM 762 O O . LYS A 1 100 ? 12.566 11.117 -13.510 1.00 72.81 100 LYS A O 1
ATOM 767 N N . LEU A 1 101 ? 13.342 9.716 -11.930 1.00 69.12 101 LEU A N 1
ATOM 768 C CA . LEU A 1 101 ? 14.577 10.466 -11.655 1.00 69.12 101 LEU A CA 1
ATOM 769 C C . LEU A 1 101 ? 15.511 10.480 -12.872 1.00 69.12 101 LEU A C 1
ATOM 771 O O . LEU A 1 101 ? 15.999 11.539 -13.250 1.00 69.12 101 LEU A O 1
ATOM 775 N N . ALA A 1 102 ? 15.670 9.338 -13.547 1.00 69.94 102 ALA A N 1
ATOM 776 C CA . ALA A 1 102 ? 16.488 9.236 -14.758 1.00 69.94 102 ALA A CA 1
ATOM 777 C C . ALA A 1 102 ? 15.959 10.097 -15.922 1.00 69.94 102 ALA A C 1
ATOM 779 O O . ALA A 1 102 ? 16.735 10.635 -16.698 1.00 69.94 102 ALA A O 1
ATOM 780 N N . ARG A 1 103 ? 14.637 10.296 -16.028 1.00 64.06 103 ARG A N 1
ATOM 781 C CA . ARG A 1 103 ? 14.039 11.196 -17.035 1.00 64.06 103 ARG A CA 1
ATOM 782 C C . ARG A 1 103 ? 14.267 12.687 -16.755 1.00 64.06 103 ARG A C 1
ATOM 784 O O . ARG A 1 103 ? 14.004 13.496 -17.637 1.00 64.06 103 ARG A O 1
ATOM 791 N N . PHE A 1 104 ? 14.730 13.048 -15.556 1.00 64.44 104 PHE A N 1
ATOM 792 C CA . PHE A 1 104 ? 15.030 14.430 -15.162 1.00 64.44 104 PHE A CA 1
ATOM 793 C C . PHE A 1 104 ? 16.526 14.687 -14.906 1.00 64.44 104 PHE A C 1
ATOM 795 O O . PHE A 1 104 ? 16.886 15.812 -14.574 1.00 64.44 104 PHE A O 1
ATOM 802 N N . SER A 1 105 ? 17.395 13.686 -15.088 1.00 50.50 105 SER A N 1
ATOM 803 C CA . SER A 1 105 ? 18.850 13.817 -14.970 1.00 50.50 105 SER A CA 1
ATOM 804 C C . SER A 1 105 ? 19.512 13.342 -16.270 1.00 50.50 105 SER A C 1
ATOM 806 O O . SER A 1 105 ? 19.343 12.174 -16.619 1.00 50.50 105 SER A O 1
ATOM 808 N N . PRO A 1 106 ? 20.259 14.187 -17.007 1.00 54.22 106 PRO A N 1
ATOM 809 C CA . PRO A 1 106 ? 21.023 13.723 -18.161 1.00 54.22 106 PRO A CA 1
ATOM 810 C C . PRO A 1 106 ? 22.121 12.738 -17.712 1.00 54.22 106 PRO A C 1
ATOM 812 O O . PRO A 1 106 ? 22.603 12.835 -16.578 1.00 54.22 106 PRO A O 1
ATOM 815 N N . PRO A 1 107 ? 22.517 11.772 -18.560 1.00 56.66 107 PRO A N 1
ATOM 816 C CA . PRO A 1 107 ? 23.528 10.787 -18.205 1.00 56.66 107 PRO A CA 1
ATOM 817 C C . PRO A 1 107 ? 24.911 11.447 -18.119 1.00 56.66 107 PRO A C 1
ATOM 819 O O . PRO A 1 107 ? 25.607 11.596 -19.119 1.00 56.66 107 PRO A O 1
ATOM 822 N N . THR A 1 108 ? 25.353 11.793 -16.911 1.00 54.94 108 THR A N 1
ATOM 823 C CA . THR A 1 108 ? 26.771 12.056 -16.631 1.00 54.94 108 THR A CA 1
ATOM 824 C C . THR A 1 108 ? 27.512 10.719 -16.567 1.00 54.94 108 THR A C 1
ATOM 826 O O . THR A 1 108 ? 27.850 10.234 -15.492 1.00 54.94 108 THR A O 1
ATOM 829 N N . LEU A 1 109 ? 27.740 10.096 -17.724 1.00 46.84 109 LEU A N 1
ATOM 830 C CA . LEU A 1 109 ? 28.674 8.970 -17.871 1.00 46.84 109 LEU A CA 1
ATOM 831 C C . LEU A 1 109 ? 29.857 9.301 -18.794 1.00 46.84 109 LEU A C 1
ATOM 833 O O . LEU A 1 109 ? 30.595 8.405 -19.182 1.00 46.84 109 LEU A O 1
ATOM 837 N N . GLU A 1 110 ? 30.095 10.580 -19.100 1.00 52.03 110 GLU A N 1
ATOM 838 C CA . GLU A 1 110 ? 31.269 10.994 -19.886 1.00 52.03 110 GLU A CA 1
ATOM 839 C C . GLU A 1 110 ? 32.470 11.436 -19.026 1.00 52.03 110 GLU A C 1
ATOM 841 O O . GLU A 1 110 ? 33.584 11.567 -19.523 1.00 52.03 110 GLU A O 1
ATOM 846 N N . VAL A 1 111 ? 32.296 11.619 -17.711 1.00 57.25 111 VAL A N 1
ATOM 847 C CA . VAL A 1 111 ? 33.362 12.178 -16.850 1.00 57.25 111 VAL A CA 1
ATOM 848 C C . VAL A 1 111 ? 34.272 11.101 -16.233 1.00 57.25 111 VAL A C 1
ATOM 850 O O . VAL A 1 111 ? 35.393 11.405 -15.836 1.00 57.25 111 VAL A O 1
ATOM 853 N N . TYR A 1 112 ? 33.859 9.828 -16.200 1.00 51.59 112 TYR A N 1
ATOM 854 C CA . TYR A 1 112 ? 34.591 8.777 -15.469 1.00 51.59 112 TYR A CA 1
ATOM 855 C C . TYR A 1 112 ? 35.442 7.813 -16.312 1.00 51.59 112 TYR A C 1
ATOM 857 O O . TYR A 1 112 ? 36.042 6.907 -15.744 1.00 51.59 112 TYR A O 1
ATOM 865 N N . SER A 1 113 ? 35.575 8.003 -17.629 1.00 49.38 113 SER A N 1
ATOM 866 C CA . SER A 1 113 ? 36.383 7.096 -18.468 1.00 49.38 113 SER A CA 1
ATOM 867 C C . SER A 1 113 ? 37.254 7.824 -19.495 1.00 49.38 113 SER A C 1
ATOM 869 O O . SER A 1 113 ? 37.269 7.487 -20.677 1.00 49.38 113 SER A O 1
ATOM 871 N N . LYS A 1 114 ? 38.011 8.833 -19.052 1.00 46.66 114 LYS A N 1
ATOM 872 C CA . LYS A 1 114 ? 39.155 9.352 -19.822 1.00 46.66 114 LYS A CA 1
ATOM 873 C C . LYS A 1 114 ? 40.340 9.686 -18.922 1.00 46.66 114 LYS A C 1
ATOM 875 O O . LYS A 1 114 ? 40.890 10.780 -18.977 1.00 46.66 114 LYS A O 1
ATOM 880 N N . LYS A 1 115 ? 40.725 8.736 -18.073 1.00 51.47 115 LYS A N 1
ATOM 881 C CA . LYS A 1 115 ? 42.084 8.634 -17.535 1.00 51.47 115 LYS A CA 1
ATOM 882 C C . LYS A 1 115 ? 42.447 7.153 -17.530 1.00 51.47 115 LYS A C 1
ATOM 884 O O . LYS A 1 115 ? 41.673 6.357 -17.019 1.00 51.47 115 LYS A O 1
ATOM 889 N N . GLU A 1 116 ? 43.608 6.854 -18.105 1.00 46.91 116 GLU A N 1
ATOM 890 C CA . GLU A 1 116 ? 44.290 5.555 -18.184 1.00 46.91 116 GLU A CA 1
ATOM 891 C C . GLU A 1 116 ? 44.065 4.689 -19.447 1.00 46.91 116 GLU A C 1
ATOM 893 O O . GLU A 1 116 ? 42.994 4.151 -19.704 1.00 46.91 116 GLU A O 1
ATOM 898 N N . HIS A 1 117 ? 45.196 4.493 -20.143 1.00 42.75 117 HIS A N 1
ATOM 899 C CA . HIS A 1 117 ? 45.588 3.374 -21.011 1.00 42.75 117 HIS A CA 1
ATOM 900 C C . HIS A 1 117 ? 45.174 3.328 -22.496 1.00 42.75 117 HIS A C 1
ATOM 902 O O . HIS A 1 117 ? 44.200 2.695 -22.875 1.00 42.75 117 HIS A O 1
ATOM 908 N N . VAL A 1 118 ? 46.086 3.802 -23.358 1.00 48.88 118 VAL A N 1
ATOM 909 C CA . VAL A 1 118 ? 46.763 2.911 -24.326 1.00 48.88 118 VAL A CA 1
ATOM 910 C C . VAL A 1 118 ? 48.219 3.350 -24.511 1.00 48.88 118 VAL A C 1
ATOM 912 O O . VAL A 1 118 ? 48.543 4.279 -25.245 1.00 48.88 118 VAL A O 1
ATOM 915 N N . LYS A 1 119 ? 49.099 2.649 -23.793 1.00 52.66 119 LYS A N 1
ATOM 916 C CA . LYS A 1 119 ? 50.521 2.491 -24.091 1.00 52.66 119 LYS A CA 1
ATOM 917 C C . LYS A 1 119 ? 50.646 1.248 -24.975 1.00 52.66 119 LYS A C 1
ATOM 919 O O . LYS A 1 119 ? 50.210 0.185 -24.548 1.00 52.66 119 LYS A O 1
ATOM 924 N N . GLY A 1 120 ? 51.289 1.360 -26.137 1.00 44.38 120 GLY A N 1
ATOM 925 C CA . GLY A 1 120 ? 51.927 0.211 -26.792 1.00 44.38 120 GLY A CA 1
ATOM 926 C C . GLY A 1 120 ? 51.621 0.003 -28.278 1.00 44.38 120 GLY A C 1
ATOM 927 O O . GLY A 1 120 ? 50.469 -0.052 -28.685 1.00 44.38 120 GLY A O 1
ATOM 928 N N . MET A 1 121 ? 52.711 -0.216 -29.023 1.00 40.97 121 MET A N 1
ATOM 929 C CA . MET A 1 121 ? 52.839 -0.715 -30.399 1.00 40.97 121 MET A CA 1
ATOM 930 C C . MET A 1 121 ? 52.486 0.233 -31.559 1.00 40.97 121 MET A C 1
ATOM 932 O O . MET A 1 121 ? 51.346 0.306 -32.003 1.00 40.97 121 MET A O 1
ATOM 936 N N . ARG A 1 122 ? 53.528 0.772 -32.204 1.00 41.59 122 ARG A N 1
ATOM 937 C CA . ARG A 1 122 ? 54.144 0.125 -33.380 1.00 41.59 122 ARG A CA 1
ATOM 938 C C . ARG A 1 122 ? 55.585 0.608 -33.557 1.00 41.59 122 ARG A C 1
ATOM 940 O O . ARG A 1 122 ? 55.841 1.804 -33.639 1.00 41.59 122 ARG A O 1
ATOM 947 N N . SER A 1 123 ? 56.494 -0.358 -33.547 1.00 48.25 123 SER A N 1
ATOM 948 C CA . SER A 1 123 ? 57.846 -0.238 -34.074 1.00 48.25 123 SER A CA 1
ATOM 949 C C . SER A 1 123 ? 57.753 -0.180 -35.595 1.00 48.25 123 SER A C 1
ATOM 951 O O . SER A 1 123 ? 57.091 -1.040 -36.164 1.00 48.25 123 SER A O 1
ATOM 953 N N . ASP A 1 124 ? 58.438 0.773 -36.215 1.00 43.22 124 ASP A N 1
ATOM 954 C CA . ASP A 1 124 ? 59.028 0.577 -37.536 1.00 43.22 124 ASP A CA 1
ATOM 955 C C . ASP A 1 124 ? 60.480 1.034 -37.436 1.00 43.22 124 ASP A C 1
ATOM 957 O O . ASP A 1 124 ? 60.798 2.209 -37.242 1.00 43.22 124 ASP A O 1
ATOM 961 N N . SER A 1 125 ? 61.344 0.030 -37.456 1.00 49.19 125 SER A N 1
ATOM 962 C CA . SER A 1 125 ? 62.763 0.144 -37.731 1.00 49.19 125 SER A CA 1
ATOM 963 C C . SER A 1 125 ? 62.909 0.077 -39.244 1.00 49.19 125 SER A C 1
ATOM 965 O O . SER A 1 125 ? 62.414 -0.879 -39.826 1.00 49.19 125 SER A O 1
ATOM 967 N N . ASP A 1 126 ? 63.570 1.060 -39.846 1.00 44.62 126 ASP A N 1
ATOM 968 C CA . ASP A 1 126 ? 64.509 0.921 -40.971 1.00 44.62 126 ASP A CA 1
ATOM 969 C C . ASP A 1 126 ? 64.895 2.347 -41.406 1.00 44.62 126 ASP A C 1
ATOM 971 O O . ASP A 1 126 ? 64.031 3.164 -41.701 1.00 44.62 126 ASP A O 1
ATOM 975 N N . GLN A 1 127 ? 66.122 2.830 -41.195 1.00 47.50 127 GLN A N 1
ATOM 976 C CA . GLN A 1 127 ? 67.440 2.432 -41.718 1.00 47.50 127 GLN A CA 1
ATOM 977 C C . GLN A 1 127 ? 67.921 3.446 -42.774 1.00 47.50 127 GLN A C 1
ATOM 979 O O . GLN A 1 127 ? 67.201 3.725 -43.725 1.00 47.50 127 GLN A O 1
ATOM 984 N N . PHE A 1 128 ? 69.183 3.883 -42.605 1.00 41.88 128 PHE A N 1
ATOM 985 C CA . PHE A 1 128 ? 70.083 4.513 -43.596 1.00 41.88 128 PHE A CA 1
ATOM 986 C C . PHE A 1 128 ? 69.705 5.927 -44.094 1.00 41.88 128 PHE A C 1
ATOM 988 O O . PHE A 1 128 ? 68.547 6.227 -44.326 1.00 41.88 128 PHE A O 1
ATOM 995 N N . SER A 1 129 ? 70.603 6.872 -44.378 1.00 45.66 129 SER A N 1
ATOM 996 C CA . SER A 1 129 ? 72.059 7.051 -44.250 1.00 45.66 129 SER A CA 1
ATOM 997 C C . SER A 1 129 ? 72.364 8.476 -44.739 1.00 45.66 129 SER A C 1
ATOM 999 O O . SER A 1 129 ? 71.656 8.958 -45.624 1.00 45.66 129 SER A O 1
ATOM 1001 N N . GLY A 1 130 ? 73.441 9.103 -44.254 1.00 38.75 130 GLY A N 1
ATOM 1002 C CA . GLY A 1 130 ? 74.009 10.321 -44.854 1.00 38.75 130 GLY A CA 1
ATOM 1003 C C . GLY A 1 130 ? 74.544 11.310 -43.843 1.00 38.75 130 GLY A C 1
ATOM 1004 O O . GLY A 1 130 ? 73.719 12.085 -43.320 1.00 38.75 130 GLY A O 1
#

=== Feature glossary ===
The record interleaves many kinds of information about one protein. Here is each kind framed as the question it answers.

Q: What are the backbone torsion angles?
A: φ (phi) and ψ (psi) are the two rotatable backbone dihedrals per residue: φ is the C(i-1)–N–Cα–C torsion, ψ is the N–Cα–C–N(i+1) torsion, both in degrees on (−180°, 180°]. α-helical residues cluster near (−60°, −45°); β-strand residues near (−120°, +130°). A Ramachandran plot is simply a scatter of (φ, ψ) for every residue.

Q: What is the amino-acid chain?
A: This is the polypeptide sequence — one letter per residue, N-terminus first. Length ranges from a few dozen residues for small domains to over a thousand for large multi-domain proteins.

Q: How mobile is each atom in the crystal?
A: For experimental (PDB) structures, the B-factor (temperature factor) quantifies the positional spread of each atom in the crystal — a combination of thermal vibration and static disorder — in units of Å². High B-factors mark flexible loops or poorly resolved regions; low B-factors mark the rigid, well-ordered core.

Q: Are the domains correctly placed relative to each other?
A: Predicted Aligned Error (PAE) is an AlphaFold confidence matrix: entry (i, j) is the expected error in the position of residue j, in ångströms, when the prediction is superimposed on the true structure at residue i. Low PAE within a block of residues means that block is internally rigid and well-predicted; high PAE between two blocks means their relative placement is uncertain even if each block individually is confident.

Q: How confident is the AlphaFold model at each residue?
A: pLDDT is the predicted lDDT-Cα score: AlphaFold's confidence that the local environment of each residue (all inter-atomic distances within 15 Å) is correctly placed. It is a per-residue number between 0 and 100, with higher meaning more reliable.

Q: What family and function is it annotated with?
A: Functional annotations link the protein to curated databases. InterPro entries identify conserved domains and families by matching the sequence against member-database signatures (Pfam, PROSITE, CDD, …). Gene Ontology (GO) terms describe molecular function, biological process, and cellular component in a controlled vocabulary. CATH places the structure in a hierarchical fold classification (Class/Architecture/Topology/Homologous-superfamily). The organism is the source species.

Q: How big and how compact is the whole molecule?
A: Three whole-structure scalars: the radius of gyration (RMS distance of Cα from centroid, in Å), the count of Cα–Cα contacts (pairs closer than 8 Å and separated by more than four residues in sequence — i.e. tertiary, not local, contacts), and the bounding-box dimensions. Together they distinguish compact globular folds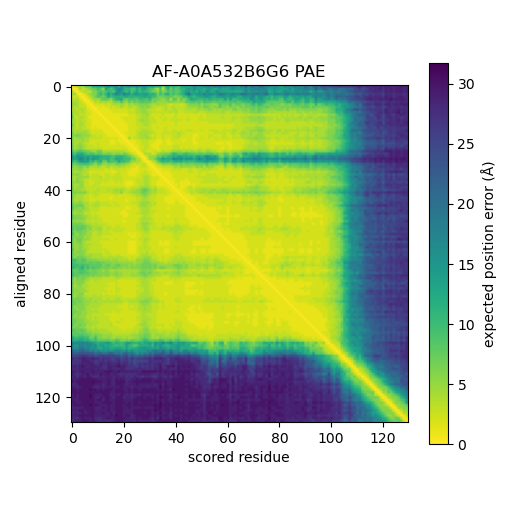 from extended fibres or disordered chains.

Q: What known structures does this most resemble?
A: The Foldseek neighbor list gives the closest experimentally determined structures in the PDB, ranked by structural alignment. TM-score near 1 means near-identical fold; near 0.3 means only rough topology match. This is how one finds what a novel AlphaFold prediction most resembles in the solved-structure universe.

Q: Which residues are buried vs exposed?
A: SASA measures how much of the protein is reachable by solvent. It is computed by rolling a water-sized probe over the atomic surface and summing the exposed area (Å²). Per-residue SASA distinguishes core (buried, low SASA) from surface (exposed, high SASA) residues; total SASA is a whole-molecule size measure.

Q: Which residues are in helices, strands, or loops?
A: Eight-state secondary structure (DSSP): H is the canonical α-helix, G the tighter 3₁₀-helix, I the wider π-helix; E/B are β-structure, T and S are turns and bends, and '-' is everything else. DSSP derives these from the pattern of main-chain N–H···O=C hydrogen bonds, not from the sequence.

Q: Where is each backbone atom in 3D?
A: Structure coordinates are given as an mmCIF _atom_site loop: one row per atom with element, residue name, chain id, sequence number, and x/y/z position in Å. Only the four main-chain atoms per residue are included here; side chains are omitted to keep the record compact.

Q: What if only a Cα trace is available?
A: Three-state secondary structure (P-SEA) collapses the eight DSSP classes into helix (a), strand (b), and coil (c). P-SEA assigns these from Cα geometry alone — distances and angles — without requiring backbone oxygens, so it works on any Cα trace.

Q: What do the rendered images show?
A: The six renders are orthographic views along the three Cartesian axes in both directions. Representation (cartoon, sticks, or surface) and color scheme (sequence-rainbow or by-chain) vary across proteins so the training set covers all the common visualization conventions.

Q: What does the local fold look like, residue by residue?
A: Foldseek's 3Di representation compresses backbone geometry into a per-residue letter drawn from a learned twenty-state alphabet. It captures the tertiary interaction pattern around each residue — which residues are packed against it in space, regardless of where they are in sequence.

Q: What do the diagnostic plots show?
A: The contact map is a binary N×N matrix image: pixel (i, j) is dark where Cα_i and Cα_j are within 8 Å and |i−j|>4. Because the |i−j|>4 filter removes local helical contacts, off-diagonal stripes parallel to the main diagonal indicate parallel β-sheets; stripes perpendicular to it indicate antiparallel β-sheets. The Ramachandran plot scatters every residue's (φ, ψ) pair against the sterically allowed regions. The PAE heatmap renders the predicted-aligned-error matrix.